Protein AF-A0A8T5QL96-F1 (afdb_monomer_lite)

Foldseek 3Di:
DVVVVVVVVVVVVVVPPDPPDPDLPPDPQQCLPPPVPVVSDSCQQAADPDDAPPQALDPRGDADFDPDFDDDDDCVVDVPDDDDDDGDDHPVRSVCSPPVD

Radius of gyration: 21.62 Å; chains: 1; bounding box: 61×26×54 Å

Sequence (101 aa):
MEMKKINLTIMLLFVIASISYSQITNSAHDFSAETWNASGEICITCHTPHNEIASADSPLWNHELSTETYTLYTNAVSSTFDATTTQPDGSSKLCLSCHDG

Structure (mmCIF, N/CA/C/O backbone):
data_AF-A0A8T5QL96-F1
#
_entry.id   AF-A0A8T5QL96-F1
#
loop_
_atom_site.group_PDB
_atom_site.id
_atom_site.type_symbol
_atom_site.label_atom_id
_atom_site.label_alt_id
_atom_site.label_comp_id
_atom_site.label_asym_id
_atom_site.label_entity_id
_atom_site.label_seq_id
_atom_site.pdbx_PDB_ins_code
_atom_site.Cartn_x
_atom_site.Cartn_y
_atom_site.Cartn_z
_atom_site.occupancy
_atom_site.B_iso_or_equiv
_atom_site.auth_seq_id
_atom_site.auth_comp_id
_atom_site.auth_asym_id
_atom_site.auth_atom_id
_atom_site.pdbx_PDB_model_num
ATOM 1 N N . MET A 1 1 ? 38.940 -2.009 37.997 1.00 60.91 1 MET A N 1
ATOM 2 C CA . MET A 1 1 ? 38.841 -2.822 36.761 1.00 60.91 1 MET A CA 1
ATOM 3 C C . MET A 1 1 ? 37.397 -3.212 36.440 1.00 60.91 1 MET A C 1
ATOM 5 O O . MET A 1 1 ? 37.028 -3.167 35.276 1.00 60.91 1 MET A O 1
ATOM 9 N N . GLU A 1 2 ? 36.562 -3.485 37.446 1.00 65.88 2 GLU A N 1
ATOM 10 C CA . GLU A 1 2 ? 35.162 -3.910 37.264 1.00 65.88 2 GLU A CA 1
ATOM 11 C C . GLU A 1 2 ? 34.234 -2.845 36.642 1.00 65.88 2 GLU A C 1
ATOM 13 O O . GLU A 1 2 ? 33.481 -3.151 35.723 1.00 65.88 2 GLU A O 1
ATOM 18 N N . MET A 1 3 ? 34.366 -1.564 37.010 1.00 68.31 3 MET A N 1
ATOM 19 C CA . MET A 1 3 ? 33.522 -0.494 36.436 1.00 68.31 3 MET A CA 1
ATOM 20 C C . MET A 1 3 ? 33.778 -0.236 34.939 1.00 68.31 3 MET A C 1
ATOM 22 O O . MET A 1 3 ? 32.870 0.138 34.206 1.00 68.31 3 MET A O 1
ATOM 26 N N . LYS A 1 4 ? 35.007 -0.468 34.453 1.00 69.81 4 LYS A N 1
ATOM 27 C CA . LYS A 1 4 ? 35.357 -0.279 33.032 1.00 69.81 4 LYS A CA 1
ATOM 28 C C . LYS A 1 4 ? 34.759 -1.384 32.155 1.00 69.81 4 LYS A C 1
ATOM 30 O O . LYS A 1 4 ? 34.396 -1.114 31.018 1.00 69.81 4 LYS A O 1
ATOM 35 N N . LYS A 1 5 ? 34.623 -2.599 32.703 1.00 68.69 5 LYS A N 1
ATOM 36 C CA . LYS A 1 5 ? 33.944 -3.725 32.048 1.00 68.69 5 LYS A CA 1
ATOM 37 C C . LYS A 1 5 ? 32.441 -3.465 31.952 1.00 68.69 5 LYS A C 1
ATOM 39 O O . LYS A 1 5 ? 31.899 -3.586 30.868 1.00 68.69 5 LYS A O 1
ATOM 44 N N . ILE A 1 6 ? 31.810 -2.998 33.035 1.00 77.19 6 ILE A N 1
ATOM 45 C CA . ILE A 1 6 ? 30.383 -2.624 33.051 1.00 77.19 6 ILE A CA 1
ATOM 46 C C . ILE A 1 6 ?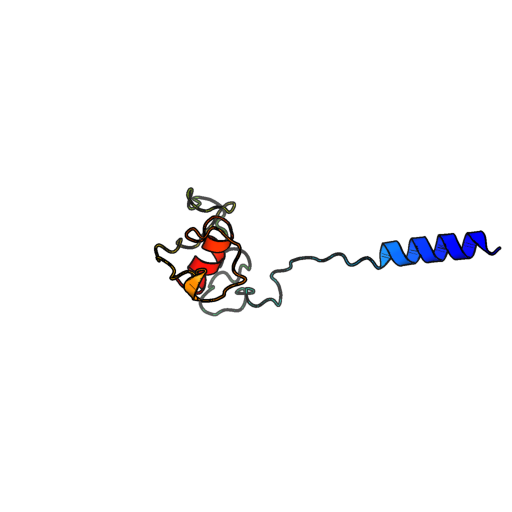 30.077 -1.520 32.031 1.00 77.19 6 ILE A C 1
ATOM 48 O O . ILE A 1 6 ? 29.158 -1.668 31.232 1.00 77.19 6 ILE A O 1
ATOM 52 N N . ASN A 1 7 ? 30.885 -0.458 31.988 1.00 74.50 7 ASN A N 1
ATOM 53 C CA . ASN A 1 7 ? 30.680 0.631 31.027 1.00 74.50 7 ASN A CA 1
ATOM 54 C C . ASN A 1 7 ? 30.883 0.171 29.574 1.00 74.50 7 ASN A C 1
ATOM 56 O O . ASN A 1 7 ? 30.157 0.612 28.687 1.00 74.50 7 ASN A O 1
ATOM 60 N N . LEU A 1 8 ? 31.830 -0.742 29.332 1.00 76.62 8 LEU A N 1
ATOM 61 C CA . LEU A 1 8 ? 32.054 -1.321 28.008 1.00 76.62 8 LEU A CA 1
ATOM 62 C C . LEU A 1 8 ? 30.904 -2.251 27.591 1.00 76.62 8 LEU A C 1
ATOM 64 O O . LEU A 1 8 ? 30.490 -2.222 26.438 1.00 76.62 8 LEU A O 1
ATOM 68 N N . THR A 1 9 ? 30.345 -3.024 28.525 1.00 77.19 9 THR A N 1
ATOM 69 C CA . THR A 1 9 ? 29.176 -3.881 28.281 1.00 77.19 9 THR A CA 1
ATOM 70 C C . THR A 1 9 ? 27.917 -3.057 28.000 1.00 77.19 9 THR A C 1
ATOM 72 O O . THR A 1 9 ? 27.196 -3.376 27.061 1.00 77.19 9 THR A O 1
ATOM 75 N N . ILE A 1 10 ? 27.674 -1.968 28.740 1.00 79.69 10 ILE A N 1
ATOM 76 C CA . ILE A 1 10 ? 26.536 -1.060 28.496 1.00 79.69 10 ILE A CA 1
ATOM 77 C C . ILE A 1 10 ? 26.667 -0.379 27.129 1.00 79.69 10 ILE A C 1
ATOM 79 O O . ILE A 1 10 ? 25.705 -0.341 26.366 1.00 79.69 10 ILE A O 1
ATOM 83 N N . MET A 1 11 ? 27.864 0.106 26.786 1.00 74.94 11 MET A N 1
ATOM 84 C CA . MET A 1 11 ? 28.129 0.698 25.474 1.00 74.94 11 MET A CA 1
ATOM 85 C C . MET A 1 11 ? 27.911 -0.315 24.341 1.00 74.94 11 MET A C 1
ATOM 87 O O . MET A 1 11 ? 27.334 0.037 23.318 1.00 74.94 11 MET A O 1
ATOM 91 N N . LEU A 1 12 ? 28.308 -1.578 24.530 1.00 73.38 12 LEU A N 1
ATOM 92 C CA . LEU A 1 12 ? 28.088 -2.636 23.545 1.00 73.38 12 LEU A CA 1
ATOM 93 C C . LEU A 1 12 ? 26.593 -2.963 23.378 1.00 73.38 12 LEU A C 1
ATOM 95 O O . LEU A 1 12 ? 26.139 -3.115 22.251 1.00 73.38 12 LEU A O 1
ATOM 99 N N . LEU A 1 13 ? 25.808 -2.994 24.463 1.00 69.62 13 LEU A N 1
ATOM 100 C CA . LEU A 1 13 ? 24.351 -3.189 24.397 1.00 69.62 13 LEU A CA 1
ATOM 101 C C . LEU A 1 13 ? 23.623 -2.053 23.657 1.00 69.62 13 LEU A C 1
ATOM 103 O O . LEU A 1 13 ? 22.664 -2.324 22.941 1.00 69.62 13 LEU A O 1
ATOM 107 N N . PHE A 1 14 ? 24.092 -0.806 23.771 1.00 65.38 14 PHE A N 1
ATOM 108 C CA . PHE A 1 14 ? 23.523 0.330 23.033 1.00 65.38 14 PHE A CA 1
ATOM 109 C C . PHE A 1 14 ? 23.806 0.285 21.522 1.00 65.38 14 PHE A C 1
ATOM 111 O O . PHE A 1 14 ? 23.006 0.796 20.747 1.00 65.38 14 PHE A O 1
ATOM 118 N N . VAL A 1 15 ? 24.902 -0.347 21.086 1.00 65.31 15 VAL A N 1
ATOM 119 C CA . VAL A 1 15 ? 25.235 -0.505 19.654 1.00 65.31 15 VAL A CA 1
ATOM 120 C C . VAL A 1 15 ? 24.422 -1.635 18.998 1.00 65.31 15 VAL A C 1
ATOM 122 O O . VAL A 1 15 ? 24.232 -1.626 17.785 1.00 65.31 15 VAL A O 1
ATOM 125 N N . ILE A 1 16 ? 23.908 -2.589 19.786 1.00 61.53 16 ILE A N 1
ATOM 126 C CA . ILE A 1 16 ? 23.119 -3.741 19.306 1.00 61.53 16 ILE A CA 1
ATOM 127 C C . ILE A 1 16 ? 21.603 -3.473 19.392 1.00 61.53 16 ILE A C 1
ATOM 129 O O . ILE A 1 16 ? 20.808 -4.304 18.960 1.00 61.53 16 ILE A O 1
ATOM 133 N N . ALA A 1 17 ? 21.176 -2.317 19.916 1.00 60.50 17 ALA A N 1
ATOM 134 C CA . ALA A 1 17 ? 19.787 -1.868 19.843 1.00 60.50 17 ALA A CA 1
ATOM 135 C C . ALA A 1 17 ? 19.443 -1.495 18.388 1.00 60.50 17 ALA A C 1
ATOM 137 O O . ALA A 1 17 ? 19.507 -0.343 17.973 1.00 60.50 17 ALA A O 1
ATOM 138 N N . SER A 1 18 ? 19.166 -2.547 17.625 1.00 58.38 18 SER A N 1
ATOM 139 C CA . SER A 1 18 ? 18.556 -2.661 16.309 1.00 58.38 18 SER A CA 1
ATOM 140 C C . SER A 1 18 ? 18.066 -1.355 15.698 1.00 58.38 18 SER A C 1
ATOM 142 O O . SER A 1 18 ? 17.044 -0.795 16.093 1.00 58.38 18 SER A O 1
ATOM 144 N N . ILE A 1 19 ? 18.751 -0.934 14.640 1.00 63.38 19 ILE A N 1
ATOM 145 C CA . ILE A 1 19 ? 18.214 0.032 13.695 1.00 63.38 19 ILE A CA 1
ATOM 146 C C . ILE A 1 19 ? 17.148 -0.709 12.879 1.00 63.38 19 ILE A C 1
ATOM 148 O O . ILE A 1 19 ? 17.461 -1.420 11.924 1.00 63.38 19 ILE A O 1
ATOM 152 N N . SER A 1 20 ? 15.889 -0.627 13.304 1.00 58.75 20 SER A N 1
ATOM 153 C CA . SER A 1 20 ? 14.758 -1.136 12.527 1.00 58.75 20 SER A CA 1
ATOM 154 C C . SER A 1 20 ? 14.535 -0.210 11.333 1.00 58.75 20 SER A C 1
ATOM 156 O O . SER A 1 20 ? 13.831 0.792 11.440 1.00 58.75 20 SER A O 1
ATOM 158 N N . TYR A 1 21 ? 15.159 -0.513 10.196 1.00 64.62 21 TYR A N 1
ATOM 159 C CA . TYR A 1 21 ? 14.823 0.139 8.935 1.00 64.62 21 TYR A CA 1
ATOM 160 C C . TYR A 1 21 ? 13.584 -0.535 8.349 1.00 64.62 21 TYR A C 1
ATOM 162 O O . TYR A 1 21 ? 13.598 -1.730 8.056 1.00 64.62 21 TYR A O 1
ATOM 170 N N . SER A 1 22 ? 12.513 0.232 8.156 1.00 66.75 22 SER A N 1
ATOM 171 C CA . SER A 1 22 ? 11.424 -0.185 7.273 1.00 66.75 22 SER A CA 1
ATOM 172 C C . SER A 1 22 ? 11.914 -0.050 5.832 1.00 66.75 22 SER A C 1
ATOM 174 O O . SER A 1 22 ? 11.788 1.014 5.231 1.00 66.75 22 SER A O 1
ATOM 176 N N . GLN A 1 23 ? 12.554 -1.095 5.305 1.00 87.75 23 GLN A N 1
ATOM 177 C CA . GLN A 1 23 ? 12.990 -1.139 3.909 1.00 87.75 23 GLN A CA 1
ATOM 178 C C . GLN A 1 23 ? 11.910 -1.761 3.019 1.00 87.75 23 GLN A C 1
ATOM 180 O O . GLN A 1 23 ? 11.272 -2.738 3.406 1.00 87.75 23 GLN A O 1
ATOM 185 N N . ILE A 1 24 ? 11.738 -1.210 1.814 1.00 91.00 24 ILE A N 1
ATOM 186 C CA . ILE A 1 24 ? 10.847 -1.794 0.801 1.00 91.00 24 ILE A CA 1
ATOM 187 C C . ILE A 1 24 ? 11.530 -2.970 0.103 1.00 91.00 24 ILE A C 1
ATOM 189 O O . ILE A 1 24 ? 10.871 -3.968 -0.165 1.00 91.00 24 ILE A O 1
ATOM 193 N N . THR A 1 25 ? 12.847 -2.894 -0.122 1.00 93.25 25 THR A N 1
ATOM 194 C CA . THR A 1 25 ? 13.611 -3.966 -0.768 1.00 93.25 25 THR A CA 1
ATOM 195 C C . THR A 1 25 ? 13.436 -5.293 -0.037 1.00 93.25 25 THR A C 1
ATOM 197 O O . THR A 1 25 ? 13.660 -5.368 1.178 1.00 93.25 25 THR A O 1
ATOM 200 N N . ASN A 1 26 ? 13.095 -6.343 -0.786 1.00 89.94 26 ASN A N 1
ATOM 201 C CA . ASN A 1 26 ? 12.840 -7.693 -0.273 1.00 89.94 26 ASN A CA 1
ATOM 202 C C . ASN A 1 26 ? 11.651 -7.778 0.715 1.00 89.94 26 ASN A C 1
ATOM 204 O O . ASN A 1 26 ? 11.596 -8.679 1.554 1.00 89.94 26 ASN A O 1
ATOM 208 N N . SER A 1 27 ? 10.708 -6.835 0.637 1.00 92.25 27 SER A N 1
ATOM 209 C CA . SER A 1 27 ? 9.408 -6.912 1.312 1.00 92.25 27 SER A CA 1
ATOM 210 C C . SER A 1 27 ? 8.317 -7.383 0.346 1.00 92.25 27 SER A C 1
ATOM 212 O O . SER A 1 27 ? 8.531 -7.452 -0.861 1.00 92.25 27 SER A O 1
ATOM 214 N N . ALA A 1 28 ? 7.116 -7.654 0.862 1.00 92.44 28 ALA A N 1
ATOM 215 C CA . ALA A 1 28 ? 5.953 -7.955 0.022 1.00 92.44 28 ALA A CA 1
ATOM 216 C C . ALA A 1 28 ? 5.529 -6.782 -0.887 1.00 92.44 28 ALA A C 1
ATOM 218 O O . ALA A 1 28 ? 4.815 -7.000 -1.858 1.00 92.44 28 ALA A O 1
ATOM 219 N N . HIS A 1 29 ? 5.974 -5.559 -0.581 1.00 92.94 29 HIS A N 1
ATOM 220 C CA . HIS A 1 29 ? 5.722 -4.362 -1.384 1.00 92.94 29 HIS A CA 1
ATOM 221 C C . HIS A 1 29 ? 6.917 -3.992 -2.283 1.00 92.94 29 HIS A C 1
ATOM 223 O O . HIS A 1 29 ? 6.986 -2.874 -2.791 1.00 92.94 29 HIS A O 1
ATOM 229 N N . ASP A 1 30 ? 7.886 -4.899 -2.471 1.00 95.31 30 ASP A N 1
ATOM 230 C CA . ASP A 1 30 ? 8.955 -4.722 -3.456 1.00 95.31 30 ASP A CA 1
ATOM 231 C C . ASP A 1 30 ? 8.458 -5.083 -4.856 1.00 95.31 30 ASP A C 1
ATOM 233 O O . ASP A 1 30 ? 8.566 -6.221 -5.312 1.00 95.31 30 ASP A O 1
ATOM 237 N N . PHE A 1 31 ? 7.917 -4.089 -5.550 1.00 95.06 31 PHE A N 1
ATOM 238 C CA . PHE A 1 31 ? 7.392 -4.268 -6.900 1.00 95.06 31 PHE A CA 1
ATOM 239 C C . PHE A 1 31 ? 8.411 -3.936 -7.995 1.00 95.06 31 PHE A C 1
ATOM 241 O O . PHE A 1 31 ? 8.043 -3.792 -9.158 1.00 95.06 31 PHE A O 1
ATOM 248 N N . SER A 1 32 ? 9.694 -3.773 -7.657 1.00 95.69 32 SER A N 1
ATOM 249 C CA . SER A 1 32 ? 10.721 -3.375 -8.634 1.00 95.69 32 SER A CA 1
ATOM 250 C C . SER A 1 32 ? 10.974 -4.432 -9.718 1.00 95.69 32 SER A C 1
ATOM 252 O O . SER A 1 32 ? 11.383 -4.097 -10.826 1.00 95.69 32 SER A O 1
ATOM 254 N N . ALA A 1 33 ? 10.701 -5.704 -9.415 1.00 96.00 33 ALA A N 1
ATOM 255 C CA . ALA A 1 33 ? 10.872 -6.830 -10.333 1.00 96.00 33 ALA A CA 1
ATOM 256 C C . ALA A 1 33 ? 9.568 -7.272 -11.024 1.00 96.00 33 ALA A C 1
ATOM 258 O O . ALA A 1 33 ? 9.577 -8.218 -11.815 1.00 96.00 33 ALA A O 1
ATOM 259 N N . GLU A 1 34 ? 8.446 -6.622 -10.718 1.00 95.50 34 GLU A N 1
ATOM 260 C CA . GLU A 1 34 ? 7.147 -7.004 -11.254 1.00 95.50 34 GLU A CA 1
ATOM 261 C C . GLU A 1 34 ? 6.992 -6.599 -12.720 1.00 95.50 34 GLU A C 1
ATOM 263 O O . GLU A 1 34 ? 7.301 -5.478 -13.116 1.00 95.50 34 GLU A O 1
ATOM 268 N N . THR A 1 35 ? 6.444 -7.499 -13.540 1.00 95.88 35 THR A N 1
ATOM 269 C CA . THR A 1 35 ? 6.320 -7.274 -14.996 1.00 95.88 35 THR A CA 1
ATOM 270 C C . THR A 1 35 ? 5.404 -6.105 -15.368 1.00 95.88 35 THR A C 1
ATOM 272 O O . THR A 1 35 ? 5.552 -5.526 -16.444 1.00 95.88 35 THR A O 1
ATOM 275 N N . TRP A 1 36 ? 4.466 -5.749 -14.487 1.00 93.81 36 TRP A N 1
ATOM 276 C CA . TRP A 1 36 ? 3.561 -4.613 -14.656 1.00 93.81 36 TRP A CA 1
ATOM 277 C C . TRP A 1 36 ? 4.189 -3.280 -14.219 1.00 93.81 36 TRP A C 1
ATOM 279 O O . TRP A 1 36 ? 3.723 -2.225 -14.649 1.00 93.81 36 TRP A O 1
ATOM 289 N N . ASN A 1 37 ? 5.269 -3.301 -13.430 1.00 94.56 37 ASN A N 1
ATOM 290 C CA . ASN A 1 37 ? 6.045 -2.111 -13.096 1.00 94.56 37 ASN A CA 1
ATOM 291 C C . ASN A 1 37 ? 7.116 -1.869 -14.168 1.00 94.56 37 ASN A C 1
ATOM 293 O O . ASN A 1 37 ? 8.292 -2.185 -13.997 1.00 94.56 37 ASN A O 1
ATOM 297 N N . ALA A 1 38 ? 6.703 -1.297 -15.299 1.00 93.38 38 ALA A N 1
ATOM 298 C CA . ALA A 1 38 ? 7.584 -1.112 -16.450 1.00 93.38 38 ALA A CA 1
ATOM 299 C C . ALA A 1 38 ? 8.808 -0.213 -16.180 1.00 93.38 38 ALA A C 1
ATOM 301 O O . ALA A 1 38 ? 9.803 -0.339 -16.894 1.00 93.38 38 ALA A O 1
ATOM 302 N N . SER A 1 39 ? 8.756 0.692 -15.191 1.00 94.31 39 SER A N 1
ATOM 303 C CA . SER A 1 39 ? 9.922 1.518 -14.845 1.00 94.31 39 SER A CA 1
ATOM 304 C C . SER A 1 39 ? 10.904 0.803 -13.914 1.00 94.31 39 SER A C 1
ATOM 306 O O . SER A 1 39 ? 12.067 1.200 -13.842 1.00 94.31 39 SER A O 1
ATOM 308 N N . GLY A 1 40 ? 10.462 -0.251 -13.218 1.00 94.94 40 GLY A N 1
ATOM 309 C CA . GLY A 1 40 ? 11.251 -0.973 -12.216 1.00 94.94 40 GLY A CA 1
ATOM 310 C C . GLY A 1 40 ? 11.615 -0.127 -10.990 1.00 94.94 40 GLY A C 1
ATOM 311 O O . GLY A 1 40 ? 12.388 -0.561 -10.136 1.00 94.94 40 GLY A O 1
ATOM 312 N N . GLU A 1 41 ? 11.083 1.091 -10.880 1.00 94.88 41 GLU A N 1
ATOM 313 C CA . GLU A 1 41 ? 11.357 1.977 -9.759 1.00 94.88 41 GLU A CA 1
ATOM 314 C C . GLU A 1 41 ? 10.572 1.509 -8.539 1.00 94.88 41 GLU A C 1
ATOM 316 O O . GLU A 1 41 ? 9.351 1.381 -8.566 1.00 94.88 41 GLU A O 1
ATOM 321 N N . ILE A 1 42 ? 11.274 1.269 -7.436 1.00 94.88 42 ILE A N 1
ATOM 322 C CA . ILE A 1 42 ? 10.673 0.672 -6.239 1.00 94.88 42 ILE A CA 1
ATOM 323 C C . ILE A 1 42 ? 9.627 1.580 -5.567 1.00 94.88 42 ILE A C 1
ATOM 325 O O . ILE A 1 42 ? 8.715 1.093 -4.910 1.00 94.88 42 ILE A O 1
ATOM 329 N N . CYS A 1 43 ? 9.740 2.900 -5.742 1.00 94.06 43 CYS A N 1
ATOM 330 C CA . CYS A 1 43 ? 8.844 3.870 -5.111 1.00 94.06 43 CYS A CA 1
ATOM 331 C C . CYS A 1 43 ? 7.655 4.272 -5.990 1.00 94.06 43 CYS A C 1
ATOM 333 O O . CYS A 1 43 ? 6.679 4.778 -5.441 1.00 94.06 43 CYS A O 1
ATOM 335 N N . ILE A 1 44 ? 7.723 4.090 -7.317 1.00 93.19 44 ILE A N 1
ATOM 336 C CA . ILE A 1 44 ? 6.760 4.699 -8.255 1.00 93.19 44 ILE A CA 1
ATOM 337 C C . ILE A 1 44 ? 5.341 4.161 -8.066 1.00 93.19 44 ILE A C 1
ATOM 339 O O . ILE A 1 44 ? 4.365 4.870 -8.287 1.00 93.19 44 ILE A O 1
ATOM 343 N N . THR A 1 45 ? 5.223 2.912 -7.612 1.00 92.81 45 THR A N 1
ATOM 344 C CA . THR A 1 45 ? 3.934 2.271 -7.341 1.00 92.81 45 THR A CA 1
ATOM 345 C C . THR A 1 45 ? 3.179 2.967 -6.209 1.00 92.81 45 THR A C 1
ATOM 347 O O . THR A 1 45 ? 1.955 2.990 -6.208 1.00 92.81 45 THR A O 1
ATOM 350 N N . CYS A 1 46 ? 3.900 3.561 -5.257 1.00 93.81 46 CYS A N 1
ATOM 351 C CA . CYS A 1 46 ? 3.313 4.238 -4.102 1.00 93.81 46 CYS A CA 1
ATOM 352 C C . CYS A 1 46 ? 3.335 5.762 -4.256 1.00 93.81 46 CYS A C 1
ATOM 354 O O . CYS A 1 46 ? 2.405 6.440 -3.825 1.00 93.81 46 CYS A O 1
ATOM 356 N N . HIS A 1 47 ? 4.394 6.310 -4.856 1.00 94.56 47 HIS A N 1
ATOM 357 C CA . HIS A 1 47 ? 4.662 7.743 -4.901 1.00 94.56 47 HIS A CA 1
ATOM 358 C C . HIS A 1 47 ? 4.908 8.252 -6.322 1.00 94.56 47 HIS A C 1
ATOM 360 O O . HIS A 1 47 ? 5.551 7.588 -7.125 1.00 94.56 47 HIS A O 1
ATOM 366 N N . THR A 1 48 ? 4.463 9.472 -6.608 1.00 94.50 48 THR A N 1
ATOM 367 C CA . THR A 1 48 ? 4.694 10.192 -7.864 1.00 94.50 48 THR A CA 1
ATOM 368 C C . THR A 1 48 ? 5.552 11.420 -7.592 1.00 94.50 48 THR A C 1
ATOM 370 O O . THR A 1 48 ? 5.379 12.061 -6.567 1.00 94.50 48 THR A O 1
ATOM 373 N N . PRO A 1 49 ? 6.454 11.841 -8.489 1.00 92.88 49 PRO A N 1
ATOM 374 C CA . PRO A 1 49 ? 7.207 13.076 -8.278 1.00 92.88 49 PRO A CA 1
ATOM 375 C C . PRO A 1 49 ? 6.324 14.332 -8.134 1.00 92.88 49 PRO A C 1
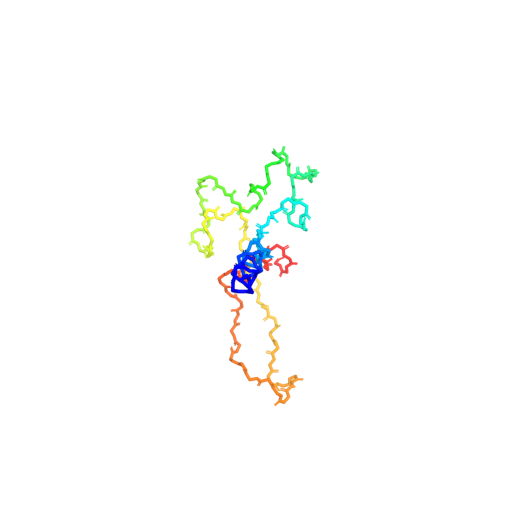ATOM 377 O O . PRO A 1 49 ? 6.725 15.275 -7.456 1.00 92.88 49 PRO A O 1
ATOM 380 N N . HIS A 1 50 ? 5.147 14.359 -8.778 1.00 92.94 50 HIS A N 1
ATOM 381 C CA . HIS A 1 50 ? 4.202 15.485 -8.763 1.00 92.94 50 HIS A CA 1
ATOM 382 C C . HIS A 1 50 ? 2.761 15.007 -9.000 1.00 92.94 50 HIS A C 1
ATOM 384 O O . HIS A 1 50 ? 2.552 13.909 -9.514 1.00 92.94 50 HIS A O 1
ATOM 390 N N . ASN A 1 51 ? 1.784 15.887 -8.757 1.00 91.69 51 ASN A N 1
ATOM 391 C CA . ASN A 1 51 ? 0.350 15.636 -8.960 1.00 91.69 51 ASN A CA 1
ATOM 392 C C . ASN A 1 51 ? -0.190 14.532 -8.047 1.00 91.69 51 ASN A C 1
ATOM 394 O O . ASN A 1 51 ? -0.816 13.581 -8.511 1.00 91.69 51 ASN A O 1
ATOM 398 N N . GLU A 1 52 ? 0.071 14.659 -6.748 1.00 93.06 52 GLU A N 1
ATOM 399 C CA . GLU A 1 52 ? -0.458 13.722 -5.767 1.00 93.06 52 GLU A CA 1
ATOM 400 C C . GLU A 1 52 ? -1.985 13.696 -5.718 1.00 93.06 52 GLU A C 1
ATOM 402 O O . GLU A 1 52 ? -2.677 14.666 -6.049 1.00 93.06 52 GLU A O 1
ATOM 407 N N . ILE A 1 53 ? -2.517 12.597 -5.191 1.00 90.12 53 ILE A N 1
ATOM 408 C CA . ILE A 1 53 ? -3.898 12.572 -4.726 1.00 90.12 53 ILE A CA 1
ATOM 409 C C . ILE A 1 53 ? -3.974 13.375 -3.424 1.00 9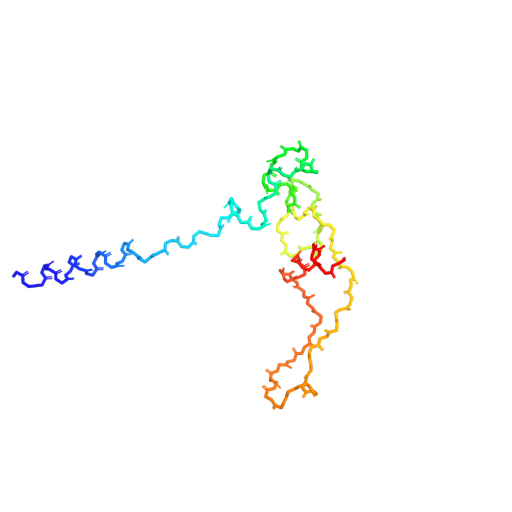0.12 53 ILE A C 1
ATOM 411 O O . ILE A 1 53 ? -3.621 12.881 -2.359 1.00 90.12 53 ILE A O 1
ATOM 415 N N . ALA A 1 54 ? -4.464 14.614 -3.501 1.00 87.06 54 ALA A N 1
ATOM 416 C CA . ALA A 1 54 ? -4.500 15.547 -2.366 1.00 87.06 54 ALA A CA 1
ATOM 417 C C . ALA A 1 54 ? -5.313 15.057 -1.149 1.00 87.06 54 ALA A C 1
ATOM 419 O O . ALA A 1 54 ? -5.156 15.580 -0.050 1.00 87.06 54 ALA A O 1
ATOM 420 N N . SER A 1 55 ? -6.209 14.084 -1.335 1.00 88.25 55 SER A N 1
ATOM 421 C CA . SER A 1 55 ? -6.985 13.461 -0.256 1.00 88.25 55 SER A CA 1
ATOM 422 C C . SER A 1 55 ? -6.283 12.270 0.406 1.00 88.25 55 SER A C 1
ATOM 424 O O . SER A 1 55 ? -6.822 11.714 1.364 1.00 88.25 55 SER A O 1
ATOM 426 N N . ALA A 1 56 ? -5.119 11.852 -0.098 1.00 89.31 56 ALA A N 1
ATOM 427 C CA . ALA A 1 56 ? -4.337 10.777 0.490 1.00 89.31 56 ALA A CA 1
ATOM 428 C C . ALA A 1 56 ? -3.527 11.296 1.678 1.00 89.31 56 ALA A C 1
ATOM 430 O O . ALA A 1 56 ? -2.860 12.324 1.597 1.00 89.31 56 ALA A O 1
ATOM 431 N N . ASP A 1 57 ? -3.534 10.541 2.773 1.00 87.88 57 ASP A N 1
ATOM 432 C CA . ASP A 1 57 ? -2.742 10.840 3.969 1.00 87.88 57 ASP A CA 1
ATOM 433 C C . ASP A 1 57 ? -1.302 10.310 3.825 1.00 87.88 57 ASP A C 1
ATOM 435 O O . ASP A 1 57 ? -0.793 9.545 4.644 1.00 87.88 57 ASP A O 1
ATOM 439 N N . SER A 1 58 ? -0.672 10.639 2.695 1.00 90.19 58 SER A N 1
ATOM 440 C CA . SER A 1 58 ? 0.705 10.279 2.362 1.00 90.19 58 SER A CA 1
ATOM 441 C C . SER A 1 58 ? 1.286 11.287 1.375 1.00 90.19 58 SER A C 1
ATOM 443 O O . SER A 1 58 ? 0.591 11.684 0.434 1.00 90.19 58 SER A O 1
ATOM 445 N N . PRO A 1 59 ? 2.558 11.694 1.537 1.00 91.06 59 PRO A N 1
ATOM 446 C CA . PRO A 1 59 ? 3.209 12.568 0.578 1.00 91.06 59 PRO A CA 1
ATOM 447 C C . PRO A 1 59 ? 3.179 11.948 -0.811 1.00 91.06 59 PRO A C 1
ATOM 449 O O . PRO A 1 59 ? 3.582 10.797 -0.980 1.00 91.06 59 PRO A O 1
ATOM 452 N N . LEU A 1 60 ? 2.791 12.728 -1.817 1.00 94.44 60 LEU A N 1
ATOM 453 C CA . LEU A 1 60 ? 3.015 12.334 -3.201 1.00 94.44 60 LEU A CA 1
ATOM 454 C C . LEU A 1 60 ? 2.353 11.004 -3.607 1.00 94.44 60 LEU A C 1
ATOM 456 O O . LEU A 1 60 ? 2.875 10.310 -4.467 1.00 94.44 60 LEU A O 1
ATOM 460 N N . TRP A 1 61 ? 1.231 10.619 -2.994 1.00 94.69 61 TRP A N 1
ATOM 461 C CA . TRP A 1 61 ? 0.584 9.325 -3.244 1.00 94.69 61 TRP A CA 1
ATOM 462 C C . TRP A 1 61 ? 0.144 9.143 -4.706 1.00 94.69 61 TRP A C 1
ATOM 464 O O . TRP A 1 61 ? -0.475 10.039 -5.286 1.00 94.69 61 TRP A O 1
ATOM 474 N N . ASN A 1 62 ? 0.455 7.974 -5.275 1.00 93.19 62 ASN A N 1
ATOM 475 C CA . ASN A 1 62 ? 0.323 7.665 -6.705 1.00 93.19 62 ASN A CA 1
ATOM 476 C C . ASN A 1 62 ? -0.582 6.464 -7.017 1.00 93.19 62 ASN A C 1
ATOM 478 O O . ASN A 1 62 ? -0.505 5.891 -8.101 1.00 93.19 62 ASN A O 1
ATOM 482 N N . HIS A 1 63 ? -1.435 6.065 -6.077 1.00 91.62 63 HIS A N 1
ATOM 483 C CA . HIS A 1 63 ? -2.370 4.960 -6.282 1.00 91.62 63 HIS A CA 1
ATOM 484 C C . HIS A 1 63 ? -3.793 5.396 -5.948 1.00 91.62 63 HIS A C 1
ATOM 486 O O . HIS A 1 63 ? -4.003 6.156 -5.009 1.00 91.62 63 HIS A O 1
ATOM 492 N N . GLU A 1 64 ? -4.790 4.961 -6.711 1.00 92.19 64 GLU A N 1
ATOM 493 C CA . GLU A 1 64 ? -6.174 5.374 -6.460 1.00 92.19 64 GLU A CA 1
ATOM 494 C C . GLU A 1 64 ? -6.618 4.969 -5.048 1.00 92.19 64 GLU A C 1
ATOM 496 O O . GLU A 1 64 ? -6.349 3.858 -4.599 1.00 92.19 64 GLU A O 1
ATOM 501 N N . LEU A 1 65 ? -7.265 5.882 -4.317 1.00 92.50 65 LEU A N 1
ATOM 502 C CA . LEU A 1 65 ? -7.771 5.569 -2.984 1.00 92.50 65 LEU A CA 1
ATOM 503 C C . LEU A 1 65 ? -9.063 4.761 -3.085 1.00 92.50 65 LEU A C 1
ATOM 505 O O . LEU A 1 65 ? -9.997 5.183 -3.765 1.00 92.50 65 LEU A O 1
ATOM 509 N N . SER A 1 66 ? -9.158 3.682 -2.310 1.00 92.31 66 SER A N 1
ATOM 510 C CA . SER A 1 66 ? -10.385 2.895 -2.207 1.00 92.31 66 SER A CA 1
ATOM 511 C C . SER A 1 66 ? -11.568 3.767 -1.774 1.00 92.31 66 SER A C 1
ATOM 513 O O . SER A 1 66 ? -11.467 4.649 -0.905 1.00 92.31 66 SER A O 1
ATOM 515 N N . THR A 1 67 ? -12.713 3.496 -2.394 1.00 91.50 67 THR A N 1
ATOM 516 C CA . THR A 1 67 ? -14.014 4.077 -2.036 1.00 91.50 67 THR A CA 1
ATOM 517 C C . THR A 1 67 ? -14.915 3.075 -1.316 1.00 91.50 67 THR A C 1
ATOM 519 O O . THR A 1 67 ? -16.061 3.394 -0.994 1.00 91.50 67 THR A O 1
ATOM 522 N N . GLU A 1 68 ? -14.380 1.890 -1.015 1.00 93.44 68 GLU A N 1
ATOM 523 C CA . GLU A 1 68 ? -15.107 0.808 -0.371 1.00 93.44 68 GLU A CA 1
ATOM 524 C C . GLU A 1 68 ? -15.533 1.168 1.052 1.00 93.44 68 GLU A C 1
ATOM 526 O O . GLU A 1 68 ? -14.885 1.935 1.773 1.00 93.44 68 GLU A O 1
ATOM 531 N N . THR A 1 69 ? -16.662 0.587 1.460 1.00 93.81 69 THR A N 1
ATOM 532 C CA . THR A 1 69 ? -17.169 0.676 2.830 1.00 93.81 69 THR A CA 1
ATOM 533 C C . THR A 1 69 ? -16.957 -0.660 3.526 1.00 93.81 69 THR A C 1
ATOM 535 O O . THR A 1 69 ? -17.578 -1.665 3.184 1.00 93.81 69 THR A O 1
ATOM 538 N N . TYR A 1 70 ? -16.107 -0.664 4.547 1.00 91.88 70 TYR A N 1
ATOM 539 C CA . TYR A 1 70 ? -15.687 -1.878 5.234 1.00 91.88 70 TYR A CA 1
ATOM 540 C C . TYR A 1 70 ? -16.715 -2.308 6.278 1.00 91.88 70 TYR A C 1
ATOM 542 O O . TYR A 1 70 ? -17.244 -1.493 7.043 1.00 91.88 70 TYR A O 1
ATOM 550 N N . THR A 1 71 ? -16.961 -3.618 6.350 1.00 91.94 71 THR A N 1
ATOM 551 C CA . THR A 1 71 ? -17.704 -4.212 7.465 1.00 91.94 71 THR A CA 1
ATOM 552 C C . THR A 1 71 ? -16.777 -4.311 8.668 1.00 91.94 71 THR A C 1
ATOM 554 O O . THR A 1 71 ? -15.816 -5.076 8.661 1.00 91.94 71 THR A O 1
ATOM 557 N N . LEU A 1 72 ? -17.063 -3.524 9.702 1.00 90.94 72 LEU A N 1
ATOM 558 C CA . LEU A 1 72 ? -16.230 -3.454 10.898 1.00 90.94 72 LEU A CA 1
ATOM 559 C C . LEU A 1 72 ? -16.706 -4.435 11.964 1.00 90.94 72 LEU A C 1
ATOM 561 O O . LEU A 1 72 ? -17.904 -4.685 12.120 1.00 90.94 72 LEU A O 1
ATOM 565 N N . TYR A 1 73 ? -15.757 -4.946 12.744 1.00 90.19 73 TYR A N 1
ATOM 566 C CA . TYR A 1 73 ? -16.085 -5.656 13.972 1.00 90.19 73 TYR A CA 1
ATOM 567 C C . TYR A 1 73 ? -16.803 -4.724 14.943 1.00 90.19 73 TYR A C 1
ATOM 569 O O . TYR A 1 73 ? -16.503 -3.538 15.024 1.00 90.19 73 TYR A O 1
ATOM 577 N N . THR A 1 74 ? -17.748 -5.274 15.695 1.00 88.31 74 THR A N 1
ATOM 578 C CA . THR A 1 74 ? -18.498 -4.540 16.715 1.00 88.31 74 THR A CA 1
ATOM 579 C C . THR A 1 74 ? -18.486 -5.313 18.025 1.00 88.31 74 THR A C 1
ATOM 581 O O . THR A 1 74 ? -18.102 -6.486 18.079 1.00 88.31 74 THR A O 1
ATOM 584 N N . ASN A 1 75 ? -18.982 -4.685 19.088 1.00 86.00 75 ASN A N 1
ATOM 585 C CA . ASN A 1 75 ? -19.185 -5.345 20.376 1.00 86.00 75 ASN A CA 1
ATOM 586 C C . ASN A 1 75 ? -20.171 -6.526 20.335 1.00 86.00 75 ASN A C 1
ATOM 588 O O . ASN A 1 75 ? -20.172 -7.342 21.252 1.00 86.00 75 ASN A O 1
ATOM 592 N N . ALA A 1 76 ? -20.960 -6.678 19.267 1.00 86.94 76 ALA A N 1
ATOM 593 C CA . ALA A 1 76 ? -21.784 -7.866 19.066 1.00 86.94 76 ALA A CA 1
ATOM 594 C C . ALA A 1 76 ? -20.942 -9.139 18.854 1.00 86.94 76 ALA A C 1
ATOM 596 O O . ALA A 1 76 ? -21.428 -10.241 19.094 1.00 86.94 76 ALA A O 1
ATOM 597 N N . VAL A 1 77 ? -19.686 -8.997 18.412 1.00 86.94 77 VAL A N 1
ATOM 598 C CA . VAL A 1 77 ? -18.793 -10.120 18.083 1.00 86.94 77 VAL A CA 1
ATOM 599 C C . VAL A 1 77 ? -17.956 -10.560 19.292 1.00 86.94 77 VAL A C 1
ATOM 601 O O . VAL A 1 77 ? -17.529 -11.710 19.361 1.00 86.94 77 VAL A O 1
ATOM 604 N N . SER A 1 78 ? -17.729 -9.675 20.270 1.00 89.44 78 SER A N 1
ATOM 605 C CA . SER A 1 78 ? -17.008 -9.998 21.506 1.00 89.44 78 SER A CA 1
ATOM 606 C C . SER A 1 78 ? -17.429 -9.099 22.665 1.00 89.44 78 SER A C 1
ATOM 608 O O . SER A 1 78 ? -17.443 -7.874 22.546 1.00 89.44 78 SER A O 1
ATOM 610 N N . SER A 1 79 ? -17.663 -9.705 23.832 1.00 89.88 79 SER A N 1
ATOM 611 C CA . SER A 1 79 ? -17.980 -8.995 25.076 1.00 89.88 79 SE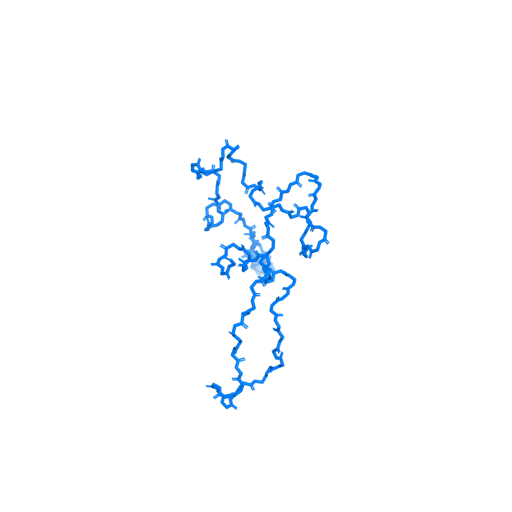R A CA 1
ATOM 612 C C . SER A 1 79 ? -16.810 -8.190 25.650 1.00 89.88 79 SER A C 1
ATOM 614 O O . SER A 1 79 ? -17.008 -7.432 26.593 1.00 89.88 79 SER A O 1
ATOM 616 N N . THR A 1 80 ? -15.594 -8.373 25.130 1.00 92.75 80 THR A N 1
ATOM 617 C CA . THR A 1 80 ? -14.398 -7.616 25.539 1.00 92.75 80 THR A CA 1
ATOM 618 C C . THR A 1 80 ? -14.022 -6.529 24.535 1.00 92.75 80 THR A C 1
ATOM 620 O O . THR A 1 80 ? -12.927 -5.978 24.614 1.00 92.75 80 THR A O 1
ATOM 623 N N . PHE A 1 81 ? -14.871 -6.268 23.541 1.00 93.56 81 PHE A N 1
ATOM 624 C CA . PHE A 1 81 ? -14.621 -5.236 22.549 1.00 93.56 81 PHE A CA 1
ATOM 625 C C . PHE A 1 81 ? -14.823 -3.850 23.172 1.00 93.56 81 PHE A C 1
ATOM 627 O O . PHE A 1 81 ? -15.949 -3.471 23.490 1.00 93.56 81 PHE A O 1
ATOM 634 N N . ASP A 1 82 ? -13.730 -3.108 23.328 1.00 91.25 82 ASP A N 1
ATOM 635 C CA . ASP A 1 82 ? -13.708 -1.763 23.909 1.00 91.25 82 ASP A CA 1
ATOM 636 C C . ASP A 1 82 ? -13.064 -0.778 22.925 1.00 91.25 82 ASP A C 1
ATOM 638 O O . ASP A 1 82 ? -11.927 -0.335 23.081 1.00 91.25 82 ASP A O 1
ATOM 642 N N . ALA A 1 83 ? -13.773 -0.523 21.826 1.00 88.81 83 ALA A N 1
ATOM 643 C CA . ALA A 1 83 ? -13.377 0.449 20.819 1.00 88.81 83 ALA A CA 1
ATOM 644 C C . ALA A 1 83 ? -14.608 1.119 20.202 1.00 88.81 83 ALA A C 1
ATOM 646 O O . ALA A 1 83 ? -15.639 0.483 19.974 1.00 88.81 83 ALA A O 1
ATOM 647 N N . THR A 1 84 ? -14.476 2.402 19.871 1.00 89.06 84 THR A N 1
ATOM 648 C CA . THR A 1 84 ? -15.417 3.095 18.985 1.00 89.06 84 THR A CA 1
ATOM 649 C C . THR A 1 84 ? -14.925 2.926 17.557 1.00 89.06 84 THR A C 1
ATOM 651 O O . THR A 1 84 ? -13.822 3.355 17.231 1.00 89.06 84 THR A O 1
ATOM 654 N N . THR A 1 85 ? -15.725 2.295 16.703 1.00 90.25 85 THR A N 1
ATOM 655 C CA . THR A 1 85 ? -15.323 1.972 15.329 1.00 90.25 85 THR A CA 1
ATOM 656 C C . THR A 1 85 ? -15.862 2.982 14.332 1.00 90.25 85 THR A C 1
ATOM 658 O O . THR A 1 85 ? -17.071 3.206 14.260 1.00 90.25 85 THR A O 1
ATOM 661 N N . THR A 1 86 ? -14.971 3.521 13.510 1.00 92.44 86 THR A N 1
ATOM 662 C CA . THR A 1 86 ? -15.279 4.312 12.314 1.00 92.44 86 THR A CA 1
ATOM 663 C C . THR A 1 86 ? -14.620 3.665 11.101 1.00 92.44 86 THR A C 1
ATOM 665 O O . THR A 1 86 ? -13.760 2.798 11.258 1.00 92.44 86 THR A O 1
ATOM 668 N N . GLN A 1 87 ? -15.033 4.054 9.891 1.00 93.62 87 GLN A N 1
ATOM 669 C CA . GLN A 1 87 ? -14.372 3.574 8.675 1.00 93.62 87 GLN A CA 1
ATOM 670 C C . GLN A 1 87 ? -12.860 3.857 8.734 1.00 93.62 87 GLN A C 1
ATOM 672 O O . GLN A 1 87 ? -12.485 4.914 9.250 1.00 93.62 87 GLN A O 1
ATOM 677 N N . PRO A 1 88 ? -12.007 2.945 8.229 1.00 92.50 88 PRO A N 1
ATOM 678 C CA . PRO A 1 88 ? -10.571 3.167 8.176 1.00 92.50 88 PRO A CA 1
ATOM 679 C C . PRO A 1 88 ? -10.241 4.419 7.365 1.00 92.50 88 PRO A C 1
ATOM 681 O O . PRO A 1 88 ? -10.763 4.631 6.268 1.00 92.50 88 PRO A O 1
ATOM 684 N N . ASP A 1 89 ? -9.349 5.236 7.901 1.00 89.94 89 ASP A N 1
ATOM 685 C CA . ASP A 1 89 ? -8.865 6.459 7.282 1.00 89.94 89 ASP A CA 1
ATOM 686 C C . ASP A 1 89 ? -7.330 6.521 7.328 1.00 89.94 89 ASP A C 1
ATOM 688 O O . ASP A 1 89 ? -6.645 5.530 7.621 1.00 89.94 89 ASP A O 1
ATOM 692 N N . GLY A 1 90 ? -6.791 7.676 6.937 1.00 89.75 90 GLY A N 1
ATOM 693 C CA . GLY A 1 90 ? -5.368 7.968 6.999 1.00 89.75 90 GLY A CA 1
ATOM 694 C C . GLY A 1 90 ? -4.490 6.910 6.327 1.00 89.75 90 GLY A C 1
ATOM 695 O O . GLY A 1 90 ? -4.785 6.420 5.233 1.00 89.75 90 GLY A O 1
ATOM 696 N N . SER A 1 91 ? -3.425 6.514 7.026 1.00 91.12 91 SER A N 1
ATOM 697 C CA . SER A 1 91 ? -2.480 5.484 6.569 1.00 91.12 91 SER A CA 1
ATOM 698 C C . SER A 1 91 ? -3.111 4.108 6.335 1.00 91.12 91 SER A C 1
ATOM 700 O O . SER A 1 91 ? -2.712 3.412 5.403 1.00 91.12 91 SER A O 1
ATOM 702 N N . SER A 1 92 ? -4.127 3.725 7.116 1.00 92.00 92 SER A N 1
ATOM 703 C CA . SER A 1 92 ? -4.809 2.434 6.931 1.00 92.00 92 SER A CA 1
ATOM 704 C C . SER A 1 92 ? -5.512 2.384 5.578 1.00 92.00 92 SER A C 1
ATOM 706 O O . SER A 1 92 ? -5.471 1.365 4.887 1.00 92.00 92 SER A O 1
ATOM 708 N N . LYS A 1 93 ? -6.098 3.512 5.156 1.00 92.44 93 LYS A N 1
ATOM 709 C CA . LYS A 1 93 ? -6.755 3.624 3.853 1.00 92.44 93 LYS A CA 1
ATOM 710 C C . LYS A 1 93 ? -5.778 3.438 2.689 1.00 92.44 93 LYS A C 1
ATOM 712 O O . LYS A 1 93 ? -6.178 2.878 1.675 1.00 92.44 93 LYS A O 1
ATOM 7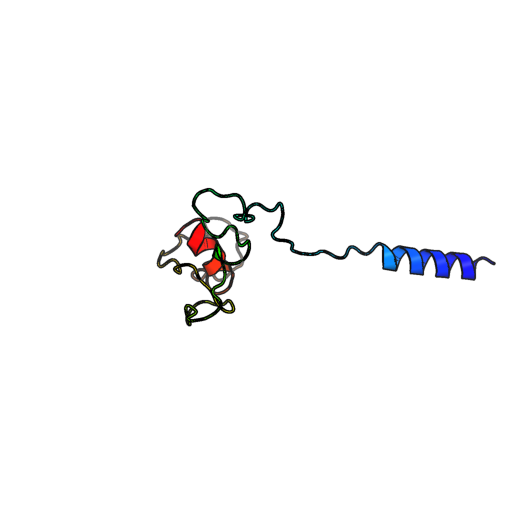17 N N . LEU A 1 94 ? -4.508 3.827 2.826 1.00 93.44 94 LEU A N 1
ATOM 718 C CA . LEU A 1 94 ? -3.487 3.611 1.787 1.00 93.44 94 LEU A CA 1
ATOM 719 C C . LEU A 1 94 ? -3.256 2.118 1.528 1.00 93.44 94 LEU A C 1
ATOM 721 O O . LEU A 1 94 ? -3.242 1.687 0.381 1.00 93.44 94 LEU A O 1
ATOM 725 N N . CYS A 1 95 ? -3.128 1.325 2.596 1.00 93.19 95 CYS A N 1
ATOM 726 C CA . CYS A 1 95 ? -2.936 -0.122 2.498 1.00 93.19 95 CYS A CA 1
ATOM 727 C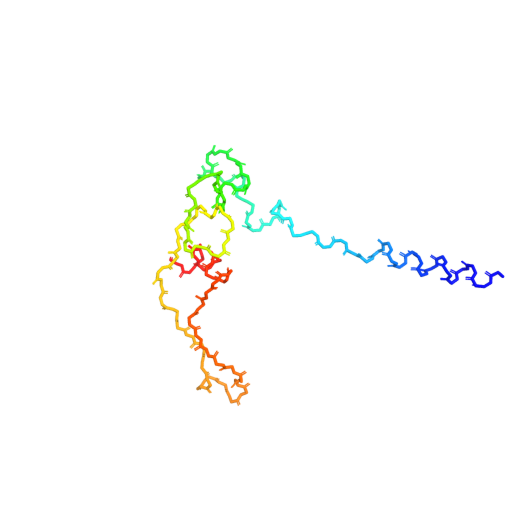 C . CYS A 1 95 ? -4.162 -0.799 1.880 1.00 93.19 95 CYS A C 1
ATOM 729 O O . CYS A 1 95 ? -4.049 -1.606 0.957 1.00 93.19 95 CYS A O 1
ATOM 731 N N . LEU A 1 96 ? -5.344 -0.436 2.381 1.00 93.81 96 LEU A N 1
ATOM 732 C CA . LEU A 1 96 ? -6.605 -1.012 1.927 1.00 93.81 96 LEU A CA 1
ATOM 733 C C . LEU A 1 96 ? -6.916 -0.655 0.469 1.00 93.81 96 LEU A C 1
ATOM 735 O O . LEU A 1 96 ? -7.527 -1.455 -0.223 1.00 93.81 96 LEU A O 1
ATOM 739 N N . SER A 1 97 ? -6.406 0.474 -0.030 1.00 92.19 97 SER A N 1
ATOM 740 C CA . SER A 1 97 ? -6.537 0.871 -1.438 1.00 92.19 97 SER A CA 1
ATOM 741 C C . SER A 1 97 ? -5.867 -0.084 -2.429 1.00 92.19 97 SER A C 1
ATOM 743 O O . SER A 1 97 ? -6.201 -0.059 -3.610 1.00 92.19 97 SER A O 1
ATOM 745 N N . CYS A 1 98 ? -4.944 -0.931 -1.967 1.00 91.81 98 CYS A N 1
ATOM 746 C CA . CYS A 1 98 ? -4.308 -1.958 -2.794 1.00 91.81 98 CYS A CA 1
ATOM 747 C C . CYS A 1 98 ? -4.829 -3.373 -2.513 1.00 91.81 98 CYS A C 1
ATOM 749 O O . CYS A 1 98 ? -4.797 -4.215 -3.405 1.00 91.81 98 CYS A O 1
ATOM 751 N N . HIS A 1 99 ? -5.236 -3.661 -1.273 1.00 91.44 99 HIS A N 1
ATOM 752 C CA . HIS A 1 99 ? -5.542 -5.027 -0.836 1.00 91.44 99 HIS A CA 1
ATOM 753 C C . HIS A 1 99 ? -7.028 -5.380 -0.881 1.00 91.44 99 HIS A C 1
ATOM 755 O O . HIS A 1 99 ? -7.369 -6.475 -1.321 1.00 91.44 99 HIS A O 1
ATOM 761 N N . ASP A 1 100 ? -7.885 -4.462 -0.439 1.00 82.50 100 ASP A N 1
ATOM 762 C CA . ASP A 1 100 ? -9.309 -4.708 -0.191 1.00 82.50 100 ASP A CA 1
ATOM 763 C C . ASP A 1 100 ? -10.180 -3.606 -0.833 1.00 82.50 100 ASP A C 1
ATOM 765 O O . ASP A 1 100 ? -11.275 -3.308 -0.350 1.00 82.50 100 ASP A O 1
ATOM 769 N N . GLY A 1 101 ? -9.649 -2.959 -1.878 1.00 62.09 101 GLY A N 1
ATOM 770 C CA . GLY A 1 101 ? -10.259 -1.847 -2.607 1.00 62.09 101 GLY A CA 1
ATOM 771 C C . GLY A 1 101 ? -10.765 -2.208 -3.991 1.00 62.09 101 GLY A C 1
ATOM 772 O O . GLY A 1 101 ? -10.364 -3.263 -4.533 1.00 62.09 101 GLY A O 1
#

Secondary structure (DSSP, 8-state):
-HHHHHHHHHHHHHHSS-------TTSTT--TT-TT-TT--TTTTTB-SS---TTSSSTTB-SPPP--------TTT-TT---------HHHHHHHHHH--

pLDDT: mean 86.48, std 10.73, range [58.38, 96.0]